Protein AF-A0A2D6JCV4-F1 (afdb_monomer_lite)

Secondary structure (DSSP, 8-state):
-BTTSS-EEEESS-EEEEEEEEEE---SS-EEEEETTEEEEEE-TTPPTT-EE-PSPEEESS-EEE--TTT---EEEEEEEESS---

Radius of gyration: 12.12 Å; chains: 1; bounding box: 27×19×36 Å

pLDDT: mean 91.62, std 7.3, range [55.72, 97.12]

Foldseek 3Di:
DFLQPQKDWPWQAKKKWFWKAFQWFKACDKKFWDLVPHGDDIRHGGDHHGDTDGDPTDIRHGTTMTGSNNPMGGDMDTDMDGPVDPD

Structure (mmCIF, N/CA/C/O backbone):
data_AF-A0A2D6JCV4-F1
#
_entry.id   AF-A0A2D6JCV4-F1
#
loop_
_atom_site.group_PDB
_atom_site.id
_atom_site.type_symbol
_atom_site.label_atom_id
_atom_site.label_alt_id
_atom_site.label_comp_id
_atom_site.label_asym_id
_atom_site.label_entity_id
_atom_site.label_seq_id
_atom_site.pdbx_PDB_ins_code
_atom_site.Cartn_x
_atom_site.Cartn_y
_atom_site.Cartn_z
_atom_site.occupancy
_atom_site.B_iso_or_equiv
_atom_site.auth_seq_id
_atom_site.auth_comp_id
_atom_site.auth_asym_id
_atom_site.auth_atom_id
_atom_site.pdbx_PDB_model_num
ATOM 1 N N . VAL A 1 1 ? 1.108 -6.683 -3.102 1.00 89.56 1 VAL A N 1
ATOM 2 C CA . VAL A 1 1 ? -0.012 -6.011 -3.789 1.00 89.56 1 VAL A CA 1
ATOM 3 C C . VAL A 1 1 ? 0.362 -5.883 -5.241 1.00 89.56 1 VAL A C 1
ATOM 5 O O . VAL A 1 1 ? 1.397 -5.281 -5.529 1.00 89.56 1 VAL A O 1
ATOM 8 N N . ASP A 1 2 ? -0.399 -6.530 -6.111 1.00 92.56 2 ASP A N 1
ATOM 9 C CA . ASP A 1 2 ? -0.319 -6.281 -7.545 1.00 92.56 2 ASP A CA 1
ATOM 10 C C . ASP A 1 2 ? -1.256 -5.113 -7.850 1.00 92.56 2 ASP A C 1
ATOM 12 O O . ASP A 1 2 ? -2.409 -5.140 -7.437 1.00 92.56 2 ASP A O 1
ATOM 16 N N . LEU A 1 3 ? -0.754 -4.053 -8.481 1.00 90.50 3 LEU A N 1
ATOM 17 C CA . LEU A 1 3 ? -1.585 -2.884 -8.779 1.00 90.50 3 LEU A CA 1
ATOM 18 C C . LEU A 1 3 ? -2.479 -3.111 -10.006 1.00 90.50 3 LEU A C 1
ATOM 20 O O . LEU A 1 3 ? -3.357 -2.306 -10.264 1.00 90.50 3 LEU A O 1
ATOM 24 N N . ALA A 1 4 ? -2.297 -4.217 -10.734 1.00 88.00 4 ALA A N 1
ATOM 25 C CA . ALA A 1 4 ? -3.256 -4.632 -11.756 1.00 88.00 4 ALA A CA 1
ATOM 26 C C . ALA A 1 4 ? -4.603 -5.106 -11.164 1.00 88.00 4 ALA A C 1
ATOM 28 O O . ALA A 1 4 ? -5.583 -5.202 -11.896 1.00 88.00 4 ALA A O 1
ATOM 29 N N . ASP A 1 5 ? -4.653 -5.399 -9.859 1.00 82.00 5 ASP A N 1
ATOM 30 C CA . ASP A 1 5 ? -5.876 -5.753 -9.141 1.00 82.00 5 ASP A CA 1
ATOM 31 C C . ASP A 1 5 ? -6.514 -4.459 -8.597 1.00 82.00 5 ASP A C 1
ATOM 33 O O . ASP A 1 5 ? -6.256 -4.076 -7.454 1.00 82.00 5 ASP A O 1
ATOM 37 N N . ASP A 1 6 ? -7.292 -3.767 -9.439 1.00 76.75 6 ASP A N 1
ATOM 38 C CA . ASP A 1 6 ? -7.908 -2.429 -9.281 1.00 76.75 6 ASP A CA 1
ATOM 39 C C . ASP A 1 6 ? -8.193 -1.912 -7.863 1.00 76.75 6 ASP A C 1
ATOM 41 O O . ASP A 1 6 ? -8.066 -0.714 -7.628 1.00 76.75 6 ASP A O 1
ATOM 45 N N . ILE A 1 7 ? -8.590 -2.774 -6.920 1.00 87.81 7 ILE A N 1
ATOM 46 C CA . ILE A 1 7 ? -8.690 -2.457 -5.492 1.00 87.81 7 ILE A CA 1
ATOM 47 C C . ILE A 1 7 ? -8.206 -3.659 -4.678 1.00 87.81 7 ILE A C 1
ATOM 49 O O . ILE A 1 7 ? -8.796 -4.738 -4.724 1.00 87.81 7 ILE A O 1
ATOM 53 N N . THR A 1 8 ? -7.193 -3.455 -3.834 1.00 93.50 8 THR A N 1
ATOM 54 C CA . THR A 1 8 ? -6.713 -4.475 -2.895 1.00 93.50 8 THR A CA 1
ATOM 55 C C . THR A 1 8 ? -6.919 -4.031 -1.447 1.00 93.50 8 THR A C 1
ATOM 57 O O . THR A 1 8 ? -6.273 -3.100 -0.962 1.00 93.50 8 THR A O 1
ATOM 60 N N . THR A 1 9 ? -7.769 -4.749 -0.707 1.00 94.94 9 THR A N 1
ATOM 61 C CA . THR A 1 9 ? -7.860 -4.600 0.756 1.00 94.94 9 THR A CA 1
ATOM 62 C C . THR A 1 9 ? -6.746 -5.404 1.421 1.00 94.94 9 THR A C 1
ATOM 64 O O . THR A 1 9 ? -6.734 -6.629 1.348 1.00 94.94 9 THR A O 1
ATOM 67 N N . ILE A 1 10 ? -5.813 -4.715 2.078 1.00 93.00 10 ILE A N 1
ATOM 68 C CA . ILE A 1 10 ? -4.689 -5.331 2.799 1.00 93.00 10 ILE A CA 1
ATOM 69 C C . ILE A 1 10 ? -5.138 -5.832 4.162 1.00 93.00 10 ILE A C 1
ATOM 71 O O . ILE A 1 10 ? -4.799 -6.939 4.573 1.00 93.00 10 ILE A O 1
ATOM 75 N N . LEU A 1 11 ? -5.898 -4.993 4.865 1.00 94.50 11 LEU A N 1
ATOM 76 C CA . LEU A 1 11 ? -6.410 -5.293 6.189 1.00 94.50 11 LEU A CA 1
ATOM 77 C C . LEU A 1 11 ? -7.788 -4.653 6.362 1.00 94.50 11 LEU A C 1
ATOM 79 O O . LEU A 1 11 ? -7.977 -3.489 6.018 1.00 94.50 11 LEU A O 1
ATOM 83 N N . ALA A 1 12 ? -8.746 -5.412 6.894 1.00 94.38 12 ALA A N 1
ATOM 84 C CA . ALA A 1 12 ? -10.122 -4.960 7.124 1.00 94.38 12 ALA A CA 1
ATOM 85 C C . ALA A 1 12 ? -10.386 -4.545 8.587 1.00 94.38 12 ALA A C 1
ATOM 87 O O . ALA A 1 12 ? -11.525 -4.588 9.049 1.00 94.38 12 ALA A O 1
ATOM 88 N N . VAL A 1 13 ? -9.323 -4.203 9.316 1.00 93.62 13 VAL A N 1
ATOM 89 C CA . VAL A 1 13 ? -9.332 -3.742 10.711 1.00 93.62 13 VAL A CA 1
ATOM 90 C C . VAL A 1 13 ? -8.367 -2.552 10.858 1.00 93.62 13 VAL A C 1
ATOM 92 O O . VAL A 1 13 ? -7.554 -2.332 9.948 1.00 93.62 13 VAL A O 1
ATOM 95 N N . PRO A 1 14 ? -8.426 -1.782 11.967 1.00 94.81 14 PRO A N 1
ATOM 96 C CA . PRO A 1 14 ? -7.515 -0.666 12.194 1.00 94.81 14 PRO A CA 1
ATOM 97 C C . PRO A 1 14 ? -6.042 -1.072 12.051 1.00 94.81 14 PRO A C 1
ATOM 99 O O . PRO A 1 14 ? -5.621 -2.128 12.526 1.00 94.81 14 PRO A O 1
ATOM 102 N N . ALA A 1 15 ? -5.247 -0.212 11.417 1.00 94.94 15 ALA A N 1
ATOM 103 C CA . ALA A 1 15 ? -3.863 -0.508 11.066 1.00 94.94 15 ALA A CA 1
ATOM 104 C C . ALA A 1 15 ? -2.949 0.704 11.254 1.00 94.94 15 ALA A C 1
ATOM 106 O O . ALA A 1 15 ? -3.360 1.856 11.105 1.00 94.94 15 ALA A O 1
ATOM 107 N N . LEU A 1 16 ? -1.668 0.444 11.499 1.00 94.62 16 LEU A N 1
ATOM 108 C CA . LEU A 1 16 ? -0.610 1.440 11.365 1.00 94.62 16 LEU A CA 1
ATOM 109 C C . LEU A 1 16 ? 0.235 1.111 10.137 1.00 94.62 16 LEU A C 1
ATOM 111 O O . LEU A 1 16 ? 0.871 0.058 10.083 1.00 94.62 16 LEU A O 1
ATOM 115 N N . LEU A 1 17 ? 0.272 2.019 9.163 1.00 94.50 17 LEU A N 1
ATOM 116 C CA . LEU A 1 17 ? 1.113 1.875 7.980 1.00 94.50 17 LEU A CA 1
ATOM 117 C C . LEU A 1 17 ? 2.530 2.391 8.266 1.00 94.50 17 LEU A C 1
ATOM 119 O O . LEU A 1 17 ? 2.710 3.541 8.670 1.00 94.50 17 LEU A O 1
ATOM 123 N N .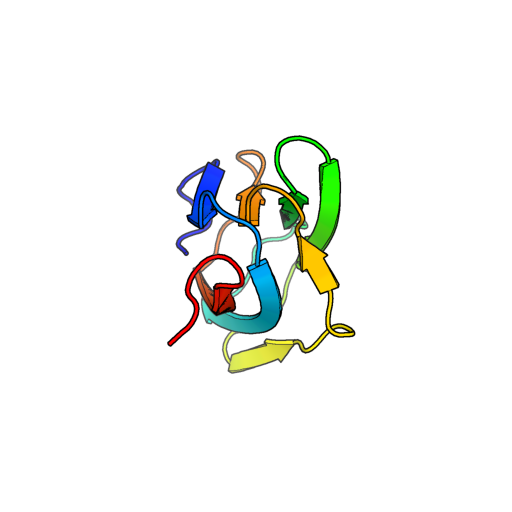 GLY A 1 18 ? 3.532 1.542 8.025 1.00 93.50 18 GLY A N 1
ATOM 124 C CA . GLY A 1 18 ? 4.959 1.851 8.175 1.00 93.50 18 GLY A CA 1
ATOM 125 C C . GLY A 1 18 ? 5.686 2.172 6.863 1.00 93.50 18 GLY A C 1
ATOM 126 O O . GLY A 1 18 ? 6.824 2.639 6.897 1.00 93.50 18 GLY A O 1
ATOM 127 N N . GLY A 1 19 ? 5.052 1.925 5.713 1.00 94.31 19 GLY A N 1
ATOM 128 C CA . GLY A 1 19 ? 5.568 2.277 4.389 1.00 94.31 19 GLY A CA 1
ATOM 129 C C . GLY A 1 19 ? 5.374 1.177 3.354 1.00 94.31 19 GLY A C 1
ATOM 130 O O . GLY A 1 19 ? 4.610 0.234 3.565 1.00 94.31 19 GLY A O 1
ATOM 131 N N . TRP A 1 20 ? 6.081 1.288 2.232 1.00 95.56 20 TRP A N 1
ATOM 132 C CA . TRP A 1 20 ? 6.027 0.310 1.147 1.00 95.56 20 TRP A CA 1
ATOM 133 C C . TRP A 1 20 ? 7.350 0.199 0.394 1.00 95.56 20 TRP A C 1
ATOM 135 O O . TRP A 1 20 ? 8.138 1.142 0.320 1.00 95.56 20 TRP A O 1
ATOM 145 N N . TYR A 1 21 ? 7.572 -0.972 -0.188 1.00 96.50 21 TYR A N 1
ATOM 146 C CA . TYR A 1 21 ? 8.693 -1.276 -1.062 1.00 96.50 21 TYR A CA 1
ATOM 147 C C . TYR A 1 21 ? 8.191 -1.585 -2.469 1.00 96.50 21 TYR A C 1
ATOM 149 O O . TYR A 1 21 ? 7.230 -2.334 -2.631 1.00 96.50 21 TYR A O 1
ATOM 157 N N . VAL A 1 22 ? 8.846 -1.024 -3.480 1.00 96.69 22 VAL A N 1
ATOM 158 C CA . VAL A 1 22 ? 8.492 -1.213 -4.889 1.00 96.69 22 VAL A CA 1
ATOM 159 C C . VAL A 1 22 ? 9.248 -2.416 -5.446 1.00 96.69 22 VAL A C 1
ATOM 161 O O . VAL A 1 22 ? 10.459 -2.362 -5.642 1.00 96.69 22 VAL A O 1
ATOM 164 N N . ASN A 1 23 ? 8.537 -3.510 -5.715 1.00 94.56 23 ASN A N 1
ATOM 165 C CA . ASN A 1 23 ? 9.099 -4.725 -6.311 1.00 94.56 23 ASN A CA 1
ATOM 166 C C . ASN A 1 23 ? 9.174 -4.635 -7.838 1.00 94.56 23 ASN A C 1
ATOM 168 O O . ASN A 1 23 ? 10.133 -5.113 -8.436 1.00 94.56 23 ASN A O 1
ATOM 172 N N . VAL A 1 24 ? 8.164 -4.029 -8.463 1.00 95.06 24 VAL A N 1
ATOM 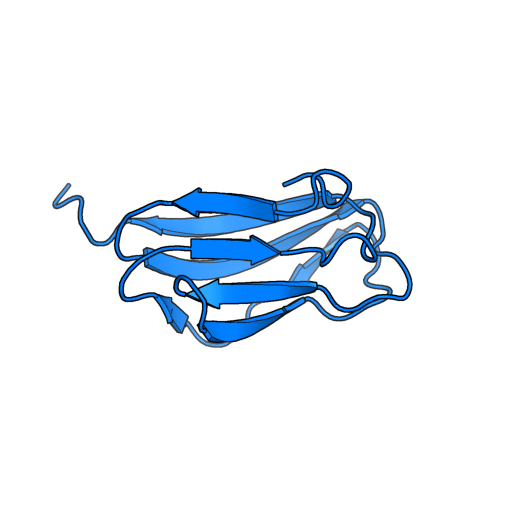173 C CA . VAL A 1 24 ? 8.090 -3.796 -9.911 1.00 95.06 24 VAL A CA 1
ATOM 174 C C . VAL A 1 24 ? 7.756 -2.330 -10.132 1.00 95.06 24 VAL A C 1
ATOM 176 O O . VAL A 1 24 ? 6.935 -1.788 -9.392 1.00 95.06 24 VAL A O 1
ATOM 179 N N . VAL A 1 25 ? 8.399 -1.717 -11.133 1.00 93.94 25 VAL A N 1
ATOM 180 C CA . VAL A 1 25 ? 8.262 -0.290 -11.455 1.00 93.94 25 VAL A CA 1
ATOM 181 C C . VAL A 1 25 ? 6.794 0.130 -11.493 1.00 93.94 25 VAL A C 1
ATOM 183 O O . VAL A 1 25 ? 5.945 -0.606 -12.003 1.00 93.94 25 VAL A O 1
ATOM 186 N N . LEU A 1 26 ? 6.506 1.307 -10.946 1.00 93.69 26 LEU A N 1
ATOM 187 C CA . LEU A 1 26 ? 5.158 1.856 -10.984 1.00 93.69 26 LEU A CA 1
ATOM 188 C C . LEU A 1 26 ? 4.906 2.573 -12.306 1.00 93.69 26 LEU A C 1
ATOM 190 O O . LEU A 1 26 ? 5.792 3.230 -12.853 1.00 93.69 26 LEU A O 1
ATOM 194 N N . SER A 1 27 ? 3.677 2.472 -12.800 1.00 92.88 27 SER A N 1
ATOM 195 C CA . SER A 1 27 ? 3.218 3.227 -13.969 1.00 92.88 27 SER A CA 1
ATOM 196 C C . SER A 1 27 ? 3.166 4.743 -13.720 1.00 92.88 27 SER A C 1
ATOM 198 O O . SER A 1 27 ? 3.465 5.234 -12.630 1.00 92.88 27 SER A O 1
ATOM 200 N N . ASN A 1 28 ? 2.726 5.496 -14.730 1.00 90.62 28 ASN A N 1
ATOM 201 C CA . ASN A 1 28 ? 2.585 6.950 -14.653 1.00 90.62 28 ASN A CA 1
ATOM 202 C C . ASN A 1 28 ? 1.367 7.444 -13.842 1.00 90.62 28 ASN A C 1
ATOM 204 O O . ASN A 1 28 ? 1.097 8.641 -13.813 1.00 90.62 28 ASN A O 1
ATOM 208 N N . HIS A 1 29 ? 0.631 6.552 -13.182 1.00 90.94 29 HIS A N 1
ATOM 209 C CA . HIS A 1 29 ? -0.509 6.921 -12.349 1.00 90.94 29 HIS A CA 1
ATOM 210 C C . HIS A 1 29 ? -0.161 6.768 -10.870 1.00 90.94 29 HIS A C 1
ATOM 212 O O . HIS A 1 29 ? 0.434 5.772 -10.451 1.00 90.94 29 HIS A O 1
ATOM 218 N N . ALA A 1 30 ? -0.514 7.782 -10.083 1.00 91.31 30 ALA A N 1
ATOM 219 C CA . ALA A 1 30 ? -0.392 7.731 -8.636 1.00 91.31 30 ALA A CA 1
ATOM 220 C C . ALA A 1 30 ? -1.497 6.833 -8.062 1.00 91.31 30 ALA A C 1
ATOM 222 O O . ALA A 1 30 ? -2.628 6.875 -8.537 1.00 91.31 30 ALA A O 1
ATOM 223 N N . CYS A 1 31 ? -1.179 6.041 -7.039 1.00 92.69 31 CYS A N 1
ATOM 224 C CA . CYS A 1 31 ? -2.115 5.079 -6.455 1.00 92.69 31 CYS A CA 1
ATOM 225 C C . CYS A 1 31 ? -2.528 5.530 -5.044 1.00 92.69 31 CYS A C 1
ATOM 227 O O . CYS A 1 31 ? -1.675 5.585 -4.150 1.00 92.69 31 CYS A O 1
ATOM 229 N N . PRO A 1 32 ? -3.793 5.912 -4.802 1.00 94.62 32 PRO A N 1
ATOM 230 C CA . PRO A 1 32 ? -4.255 6.249 -3.462 1.00 94.62 32 PRO A CA 1
ATOM 231 C C . PRO A 1 32 ? -4.186 5.058 -2.496 1.00 94.62 32 PRO A C 1
ATOM 233 O O . PRO A 1 32 ? -4.537 3.924 -2.816 1.00 94.62 32 PRO A O 1
ATOM 236 N N . ILE A 1 33 ? -3.784 5.353 -1.260 1.00 95.12 33 ILE A N 1
ATOM 237 C CA . ILE A 1 33 ? -3.906 4.447 -0.117 1.00 95.12 33 ILE A CA 1
ATOM 238 C C . ILE A 1 33 ? -5.011 4.998 0.781 1.00 95.12 33 ILE A C 1
ATOM 240 O O . ILE A 1 33 ? -4.930 6.140 1.259 1.00 95.12 33 ILE A O 1
ATOM 244 N N . LYS A 1 34 ? -6.057 4.198 0.987 1.00 96.19 34 LYS A N 1
ATOM 245 C CA . LYS A 1 34 ? -7.324 4.627 1.582 1.00 96.19 34 LYS A CA 1
ATOM 246 C C . LYS A 1 34 ? -7.606 3.940 2.918 1.00 96.19 34 LYS A C 1
ATOM 248 O O . LYS A 1 34 ? -7.254 2.778 3.124 1.00 96.19 34 LYS A O 1
ATOM 253 N N . ASP A 1 35 ? -8.235 4.703 3.805 1.00 95.69 35 ASP A N 1
ATOM 254 C CA . ASP A 1 35 ? -8.943 4.252 4.999 1.00 95.69 35 ASP A CA 1
ATOM 255 C C . ASP A 1 35 ? -10.428 4.174 4.659 1.00 95.69 35 ASP A C 1
ATOM 257 O O . ASP A 1 35 ? -11.107 5.202 4.574 1.00 95.69 35 ASP A O 1
ATOM 261 N N . ASP A 1 36 ? -10.883 2.961 4.348 1.00 93.31 36 ASP A N 1
ATOM 262 C CA . ASP A 1 36 ? -12.168 2.708 3.690 1.00 93.31 36 ASP A CA 1
ATOM 263 C C . ASP A 1 36 ? -12.312 3.569 2.419 1.00 93.31 36 ASP A C 1
ATOM 265 O O . ASP A 1 36 ? -11.540 3.400 1.474 1.00 93.31 36 ASP A O 1
ATOM 269 N N . THR A 1 37 ? -13.236 4.528 2.376 1.00 93.19 37 THR A N 1
ATOM 270 C CA . THR A 1 37 ? -13.403 5.422 1.217 1.00 93.19 37 THR A CA 1
ATOM 271 C C . THR A 1 37 ? -12.490 6.652 1.239 1.00 93.19 37 THR A C 1
ATOM 273 O O . THR A 1 37 ? -12.422 7.383 0.250 1.00 93.19 37 THR A O 1
ATOM 276 N N . THR A 1 38 ? -11.794 6.924 2.348 1.00 95.25 38 THR A N 1
ATOM 277 C CA . THR A 1 38 ? -11.027 8.164 2.542 1.00 95.25 38 THR A CA 1
ATOM 278 C C . THR A 1 38 ? -9.567 7.973 2.158 1.00 95.25 38 THR A C 1
ATOM 280 O O . THR A 1 38 ? -8.844 7.224 2.807 1.00 95.25 38 THR A O 1
ATOM 283 N N . GLN A 1 39 ? -9.075 8.704 1.160 1.00 95.25 39 GLN A N 1
ATOM 284 C CA . GLN A 1 39 ? -7.645 8.714 0.848 1.00 95.25 39 GLN A CA 1
ATOM 285 C C . GLN A 1 39 ? -6.835 9.341 1.994 1.00 95.25 39 GLN A C 1
ATOM 287 O O . GLN A 1 39 ? -7.085 10.475 2.397 1.00 95.25 39 GLN A O 1
ATOM 292 N N . LYS A 1 40 ? -5.841 8.604 2.501 1.00 95.00 40 LYS A N 1
ATOM 293 C CA . LYS A 1 40 ? -4.922 9.063 3.558 1.00 95.00 40 LYS A CA 1
ATOM 294 C C . LYS A 1 40 ? -3.537 9.373 3.016 1.00 95.00 40 LYS A C 1
ATOM 296 O O . LYS A 1 40 ? -2.903 10.332 3.443 1.00 95.00 40 LYS A O 1
ATOM 301 N N . LEU A 1 41 ? -3.062 8.541 2.095 1.00 95.31 41 LEU A N 1
ATOM 302 C CA . LEU A 1 41 ? -1.739 8.648 1.495 1.00 95.31 41 LEU A CA 1
ATOM 303 C C . LEU A 1 41 ? -1.828 8.389 -0.002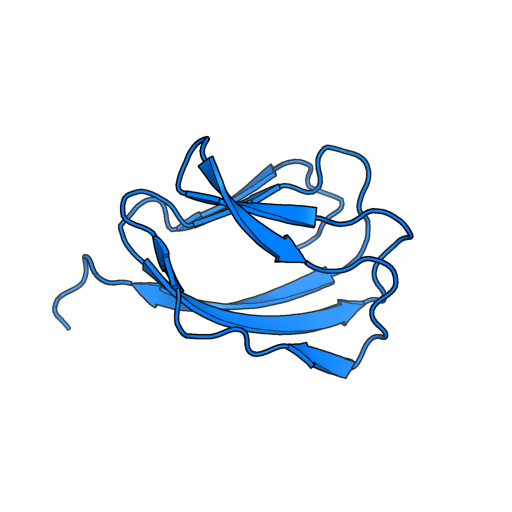 1.00 95.31 41 LEU A C 1
ATOM 305 O O . LEU A 1 41 ? -2.853 7.951 -0.525 1.00 95.31 41 LEU A O 1
ATOM 309 N N . VAL A 1 42 ? -0.736 8.680 -0.695 1.00 94.19 42 VAL A N 1
ATOM 310 C CA . VAL A 1 42 ? -0.603 8.413 -2.119 1.00 94.19 42 VAL A CA 1
ATOM 311 C C . VAL A 1 42 ? 0.731 7.732 -2.372 1.00 94.19 42 VAL A C 1
ATOM 313 O O . VAL A 1 42 ? 1.767 8.164 -1.866 1.00 94.19 42 VAL A O 1
ATOM 316 N N . LEU A 1 43 ? 0.688 6.653 -3.142 1.00 92.62 43 LEU A N 1
ATOM 317 C CA . LEU A 1 43 ? 1.843 6.041 -3.768 1.00 92.62 43 LEU A CA 1
ATOM 318 C C . LEU A 1 43 ? 2.214 6.912 -4.984 1.00 92.62 43 LEU A C 1
ATOM 320 O O . LEU A 1 43 ? 1.405 7.017 -5.912 1.00 92.62 43 LEU A O 1
ATOM 324 N N . PRO A 1 44 ? 3.386 7.567 -5.002 1.00 92.50 44 PRO A N 1
ATOM 325 C CA . PRO A 1 44 ? 3.800 8.370 -6.146 1.00 92.50 44 PRO A CA 1
ATOM 326 C C . PRO A 1 44 ? 3.896 7.533 -7.424 1.00 92.50 44 PRO A C 1
ATOM 328 O O . PRO A 1 44 ? 4.281 6.365 -7.380 1.00 92.50 44 PRO A O 1
ATOM 331 N N . ALA A 1 45 ? 3.589 8.150 -8.562 1.00 93.06 45 ALA A N 1
ATOM 332 C CA . ALA A 1 45 ? 3.802 7.541 -9.869 1.00 93.06 45 ALA A CA 1
ATOM 333 C C . ALA A 1 45 ? 5.300 7.309 -10.150 1.00 93.06 45 ALA A C 1
ATOM 335 O O . ALA A 1 45 ? 6.166 7.945 -9.546 1.00 93.06 45 ALA A O 1
ATOM 336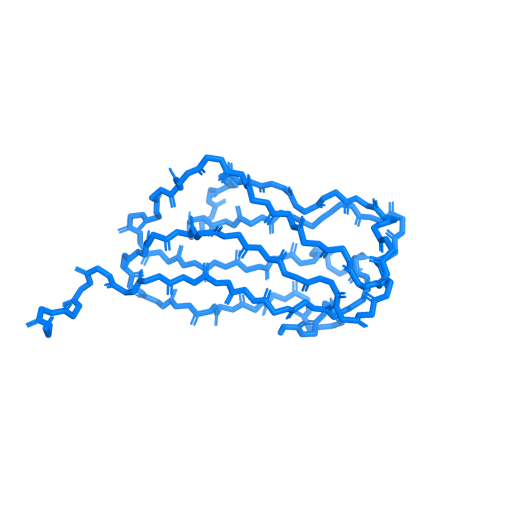 N N . GLN A 1 46 ? 5.597 6.424 -11.104 1.00 93.69 46 GLN A N 1
ATOM 337 C CA . GLN A 1 46 ? 6.929 6.229 -11.697 1.00 93.69 46 GLN A CA 1
ATOM 338 C C . GLN A 1 46 ? 8.058 5.863 -10.717 1.00 93.69 46 GLN A C 1
ATOM 340 O O . GLN A 1 46 ? 9.236 6.064 -11.016 1.00 93.69 46 GLN A O 1
ATOM 345 N N . LEU A 1 47 ? 7.741 5.300 -9.547 1.00 94.81 47 LEU A N 1
ATOM 346 C CA . LEU A 1 47 ? 8.788 4.836 -8.639 1.00 94.81 47 LEU A CA 1
ATOM 347 C C . LEU A 1 47 ? 9.534 3.635 -9.227 1.00 94.81 47 LEU A C 1
ATOM 349 O O . LEU A 1 47 ? 8.933 2.659 -9.687 1.00 94.81 47 LEU A O 1
ATOM 353 N N . ALA A 1 48 ? 10.862 3.705 -9.150 1.00 96.00 48 ALA A N 1
ATOM 354 C CA . ALA A 1 48 ? 11.750 2.639 -9.578 1.00 96.00 48 ALA A CA 1
ATOM 355 C C . ALA A 1 48 ? 11.584 1.385 -8.706 1.00 96.00 48 ALA A C 1
ATOM 357 O O . ALA A 1 48 ? 11.409 1.481 -7.486 1.00 96.00 48 ALA A O 1
ATOM 358 N N . ALA A 1 49 ? 11.713 0.205 -9.316 1.00 96.56 49 ALA A N 1
ATOM 359 C CA . ALA A 1 49 ? 11.890 -1.035 -8.566 1.00 96.56 49 ALA A CA 1
ATOM 360 C C . ALA A 1 49 ? 13.110 -0.922 -7.635 1.00 96.56 49 ALA A C 1
ATOM 362 O O . ALA A 1 49 ? 14.131 -0.341 -7.999 1.00 96.56 49 ALA A O 1
ATOM 363 N N . GLY A 1 50 ? 12.994 -1.454 -6.422 1.00 96.38 50 GLY A N 1
ATOM 364 C CA . GLY A 1 50 ? 14.005 -1.308 -5.378 1.00 96.38 50 GLY A CA 1
ATOM 365 C C . GLY A 1 50 ? 13.792 -0.120 -4.437 1.00 96.38 50 GLY A C 1
ATOM 366 O O . GLY A 1 50 ? 14.506 -0.001 -3.442 1.00 96.38 50 GLY A O 1
ATOM 367 N N . THR A 1 51 ? 12.809 0.743 -4.707 1.00 97.12 51 THR A N 1
ATOM 368 C CA . THR A 1 51 ? 12.555 1.937 -3.891 1.00 97.12 51 THR A CA 1
ATOM 369 C C . THR A 1 51 ? 11.793 1.590 -2.614 1.00 97.12 51 THR A C 1
ATOM 371 O O . THR A 1 51 ? 10.726 0.979 -2.664 1.00 97.12 51 THR A O 1
ATOM 374 N N . LEU A 1 52 ? 12.309 2.034 -1.466 1.00 96.31 52 LEU A N 1
ATOM 375 C CA . LEU A 1 52 ? 11.626 1.979 -0.173 1.00 96.31 52 LEU A CA 1
ATOM 376 C C . LEU A 1 52 ? 11.108 3.370 0.191 1.00 96.31 52 LEU A C 1
ATOM 378 O O . LEU A 1 52 ? 11.897 4.299 0.349 1.00 96.31 52 LEU A O 1
ATOM 382 N N . VAL A 1 53 ? 9.797 3.505 0.376 1.00 95.00 53 VAL A N 1
ATOM 383 C CA . VAL A 1 53 ? 9.170 4.758 0.806 1.00 95.00 53 VAL A CA 1
ATOM 384 C C . VAL A 1 53 ? 8.617 4.588 2.214 1.00 95.00 53 VAL A C 1
ATOM 386 O O . VAL A 1 53 ? 7.876 3.647 2.501 1.00 95.00 53 VAL A O 1
ATOM 389 N N . LYS A 1 54 ? 8.988 5.516 3.097 1.00 94.44 54 LYS A N 1
ATOM 390 C CA . LYS A 1 54 ? 8.566 5.551 4.500 1.00 94.44 54 LYS A CA 1
ATOM 391 C C . LYS A 1 54 ? 7.917 6.902 4.803 1.00 94.44 54 LYS A C 1
ATOM 393 O O . LYS A 1 54 ? 8.622 7.818 5.228 1.00 94.44 54 LYS A O 1
ATOM 398 N N . PRO A 1 55 ? 6.608 7.066 4.545 1.00 90.88 55 PRO A N 1
ATOM 399 C CA . PRO A 1 55 ? 5.895 8.235 5.041 1.00 90.88 55 PRO A CA 1
ATOM 400 C C . PRO A 1 55 ? 5.881 8.230 6.580 1.00 90.88 55 PRO A C 1
ATOM 402 O O . PRO A 1 55 ? 6.159 7.194 7.197 1.00 90.88 55 PRO A O 1
ATOM 405 N N . PRO A 1 56 ? 5.533 9.360 7.219 1.00 90.88 56 PRO A N 1
ATOM 406 C CA . PRO A 1 56 ? 5.253 9.374 8.647 1.00 90.88 56 PRO A CA 1
ATOM 407 C C . PRO A 1 56 ? 4.253 8.265 9.013 1.00 90.88 56 PRO A C 1
ATOM 409 O O . PRO A 1 56 ? 3.313 8.032 8.240 1.00 90.88 56 PRO A O 1
ATOM 412 N N . PRO A 1 57 ? 4.428 7.585 10.163 1.00 87.12 57 PRO A N 1
ATOM 413 C CA . PRO A 1 57 ? 3.504 6.549 10.605 1.00 87.12 57 PRO A CA 1
ATOM 414 C C . PRO A 1 57 ? 2.070 7.065 10.552 1.00 87.12 57 PRO A C 1
ATOM 416 O O . PRO A 1 57 ? 1.724 8.042 11.214 1.00 87.12 57 PRO A O 1
ATOM 419 N N . THR A 1 58 ? 1.255 6.430 9.717 1.00 93.75 58 THR A N 1
ATOM 420 C CA . THR A 1 58 ? -0.108 6.885 9.447 1.00 93.75 58 THR A CA 1
ATOM 421 C C . THR A 1 58 ? -1.077 5.828 9.930 1.00 93.75 58 THR A C 1
ATOM 423 O O . THR A 1 58 ? -0.974 4.657 9.556 1.00 93.75 58 THR A O 1
ATOM 426 N N . ARG A 1 59 ? -1.996 6.246 10.797 1.00 94.25 59 ARG A N 1
ATOM 427 C CA . ARG A 1 59 ? -3.033 5.388 11.356 1.00 94.25 59 ARG A CA 1
ATOM 428 C C . ARG A 1 59 ? -4.245 5.351 10.425 1.00 94.25 59 ARG A C 1
ATOM 430 O O . ARG A 1 59 ? -4.704 6.391 9.953 1.00 94.25 59 ARG A O 1
ATOM 437 N N . PHE A 1 60 ? -4.731 4.143 10.186 1.00 95.00 60 PHE A N 1
ATOM 438 C CA . PHE A 1 60 ? -5.960 3.825 9.472 1.00 95.00 60 PHE A CA 1
ATOM 439 C C . PHE A 1 60 ? -6.943 3.296 10.515 1.00 95.00 60 PHE A C 1
ATOM 441 O O . PHE A 1 60 ? -6.632 2.339 11.224 1.00 95.00 60 PHE A O 1
ATOM 448 N N . GLU A 1 61 ? -8.085 3.957 10.665 1.00 94.25 61 GLU A N 1
ATOM 449 C CA . GLU A 1 61 ? -9.036 3.682 11.746 1.00 94.25 61 GLU A CA 1
ATOM 450 C C . GLU A 1 61 ? -10.009 2.555 11.406 1.00 94.25 61 GLU A C 1
ATOM 452 O O . GLU A 1 61 ? -10.669 2.044 12.304 1.00 94.25 61 GLU A O 1
ATOM 457 N N . THR A 1 62 ? -10.125 2.166 10.133 1.00 94.31 62 THR A N 1
ATOM 458 C CA . THR A 1 62 ? -11.096 1.150 9.710 1.00 94.31 62 THR A CA 1
ATOM 459 C C . THR A 1 62 ? -10.477 0.055 8.855 1.00 94.31 62 THR A C 1
ATOM 461 O O . THR A 1 62 ? -10.562 -1.116 9.220 1.00 94.31 62 THR A O 1
ATOM 464 N N . LYS A 1 63 ? -9.851 0.407 7.728 1.00 93.81 63 LYS A N 1
ATOM 465 C CA . LYS A 1 63 ? -9.277 -0.543 6.767 1.00 93.81 63 LYS A CA 1
ATOM 466 C C . LYS A 1 63 ? -8.020 0.042 6.145 1.00 93.81 63 LYS A C 1
ATOM 468 O O . LYS A 1 63 ? -7.905 1.250 6.009 1.00 93.81 63 LYS A O 1
ATOM 473 N N . LEU A 1 64 ? -7.110 -0.811 5.696 1.00 95.31 64 LEU A N 1
ATOM 474 C CA . LEU A 1 64 ? -5.977 -0.424 4.862 1.00 95.31 64 LEU A CA 1
ATOM 475 C C . LEU A 1 64 ? -6.211 -0.937 3.443 1.00 95.31 64 LEU A C 1
ATOM 477 O O . LEU A 1 64 ? -6.171 -2.146 3.205 1.00 95.31 64 LEU A O 1
ATOM 481 N N . ILE A 1 65 ? -6.443 -0.018 2.510 1.00 96.31 65 ILE A N 1
ATOM 482 C CA . ILE A 1 65 ? -6.743 -0.327 1.110 1.00 96.31 65 ILE A CA 1
ATOM 483 C C . ILE A 1 65 ? -5.704 0.340 0.210 1.00 96.31 65 ILE A C 1
ATOM 485 O O . ILE A 1 65 ? -5.368 1.509 0.398 1.00 96.31 65 ILE A O 1
ATOM 489 N N . VAL A 1 66 ? -5.205 -0.405 -0.774 1.00 94.81 66 VAL A N 1
ATOM 490 C CA . VAL A 1 66 ? -4.423 0.122 -1.898 1.00 94.81 66 VAL A CA 1
ATOM 491 C C . VAL A 1 66 ? -5.332 0.103 -3.118 1.00 94.81 66 VAL A C 1
ATOM 493 O O . VAL A 1 66 ? -5.828 -0.959 -3.489 1.00 94.81 66 VAL A O 1
ATOM 496 N N . ASP A 1 67 ? -5.575 1.270 -3.704 1.00 93.56 67 ASP A N 1
ATOM 497 C CA . ASP A 1 67 ? -6.558 1.455 -4.769 1.00 93.56 67 ASP A CA 1
ATOM 498 C C . ASP A 1 67 ? -5.875 2.050 -6.013 1.00 93.56 67 ASP A C 1
ATOM 500 O O . ASP A 1 67 ? -5.624 3.252 -6.072 1.00 93.56 67 ASP A O 1
ATOM 504 N N . PRO A 1 68 ? -5.450 1.207 -6.964 1.00 88.31 68 PRO A N 1
ATOM 505 C CA . PRO A 1 68 ? -4.918 1.623 -8.262 1.00 88.31 68 PRO A CA 1
ATOM 506 C C . PRO A 1 68 ? -5.848 2.465 -9.147 1.00 88.31 68 PRO A C 1
ATOM 508 O O . PRO A 1 68 ? -5.357 2.999 -10.146 1.00 88.31 68 PRO A O 1
ATOM 511 N N . ASP A 1 69 ? -7.147 2.540 -8.830 1.00 84.00 69 ASP A N 1
ATOM 512 C CA . ASP A 1 69 ? -8.195 3.194 -9.628 1.00 84.00 69 ASP A CA 1
ATOM 513 C C . ASP A 1 69 ? -8.165 2.778 -11.114 1.00 84.00 69 ASP A C 1
ATOM 515 O O . ASP A 1 69 ? -8.311 3.599 -12.019 1.00 84.00 69 ASP A O 1
ATOM 519 N N . ASN A 1 70 ? -7.875 1.494 -11.373 1.00 79.56 70 ASN A N 1
ATOM 520 C CA . ASN A 1 70 ? -7.731 0.897 -12.711 1.00 79.56 70 ASN A CA 1
ATOM 521 C C . ASN A 1 70 ? -6.770 1.643 -13.661 1.00 79.56 70 ASN A C 1
ATOM 523 O O . ASN A 1 70 ? -6.898 1.612 -14.887 1.00 79.56 70 ASN A O 1
ATOM 527 N N . ALA A 1 71 ? -5.796 2.357 -13.096 1.00 83.94 71 ALA A N 1
ATOM 528 C CA . ALA A 1 71 ? -4.847 3.160 -13.857 1.00 83.94 71 ALA A CA 1
ATOM 529 C C . ALA A 1 71 ? -3.397 2.824 -13.500 1.00 83.94 71 ALA A C 1
ATOM 531 O O . ALA A 1 71 ? -2.520 2.819 -14.374 1.00 83.94 71 ALA A O 1
ATOM 532 N N . ALA A 1 72 ? -3.116 2.546 -12.223 1.00 88.62 72 ALA A N 1
ATOM 533 C CA . ALA A 1 72 ? -1.764 2.247 -11.781 1.00 88.62 72 ALA A CA 1
ATOM 534 C C . ALA A 1 72 ? -1.386 0.776 -12.021 1.00 88.62 72 ALA A C 1
ATOM 536 O O . ALA A 1 72 ? -2.071 -0.120 -11.562 1.00 88.62 72 ALA A O 1
ATOM 537 N N . THR A 1 73 ? -0.244 0.503 -12.656 1.00 92.62 73 THR A N 1
ATOM 538 C CA . THR A 1 73 ? 0.351 -0.849 -12.703 1.00 92.62 73 THR A CA 1
ATOM 539 C C . THR A 1 73 ? 1.658 -0.900 -11.917 1.00 92.62 73 THR A C 1
ATOM 541 O O . THR A 1 73 ? 2.314 0.127 -11.722 1.00 92.62 73 THR A O 1
ATOM 544 N N . GLY A 1 74 ? 2.069 -2.096 -11.493 1.00 92.88 74 GLY A N 1
ATOM 545 C CA . GLY A 1 74 ? 3.296 -2.325 -10.726 1.00 92.88 74 GLY A CA 1
ATOM 546 C C . GLY A 1 74 ? 3.066 -3.293 -9.571 1.00 92.88 74 GLY A C 1
ATOM 547 O O . GLY A 1 74 ? 1.971 -3.824 -9.406 1.00 92.88 74 GLY A O 1
ATOM 548 N N . LYS A 1 75 ? 4.097 -3.537 -8.758 1.00 95.19 75 LYS A N 1
ATOM 549 C CA . LYS A 1 75 ? 3.986 -4.418 -7.584 1.00 95.19 75 LYS A CA 1
ATOM 550 C C . LYS A 1 75 ? 4.680 -3.808 -6.389 1.00 95.19 75 LYS A C 1
ATOM 552 O O . LYS A 1 75 ? 5.833 -3.389 -6.495 1.00 95.19 75 LYS A O 1
ATOM 557 N N . ILE A 1 76 ? 4.000 -3.834 -5.248 1.00 95.19 76 ILE A N 1
ATOM 558 C CA . ILE A 1 76 ? 4.547 -3.360 -3.977 1.00 95.19 76 ILE A CA 1
ATOM 559 C C . ILE A 1 76 ? 4.376 -4.373 -2.848 1.00 95.19 76 ILE A C 1
ATOM 561 O O . ILE A 1 76 ? 3.405 -5.140 -2.807 1.00 95.19 76 ILE A O 1
ATOM 565 N N . ALA A 1 77 ? 5.286 -4.308 -1.883 1.00 95.75 77 ALA A N 1
ATOM 566 C CA . ALA A 1 77 ? 5.128 -4.873 -0.552 1.00 95.75 77 ALA A CA 1
ATOM 567 C C . ALA A 1 77 ? 4.784 -3.747 0.430 1.00 95.75 77 ALA A C 1
ATOM 569 O O . ALA A 1 77 ? 5.454 -2.717 0.451 1.00 95.75 77 ALA A O 1
ATOM 570 N N . VAL A 1 78 ? 3.740 -3.936 1.236 1.00 94.31 78 VAL A N 1
ATOM 571 C CA . VAL A 1 78 ? 3.261 -2.945 2.209 1.00 94.31 78 VAL A CA 1
ATOM 572 C C . VAL A 1 78 ? 3.668 -3.397 3.607 1.00 94.31 78 VAL A C 1
ATOM 574 O O . VAL A 1 78 ? 3.422 -4.543 3.976 1.00 94.31 78 VAL A O 1
ATOM 577 N N . PHE A 1 79 ? 4.277 -2.506 4.387 1.00 94.06 79 PHE A N 1
ATOM 578 C CA . PHE A 1 79 ? 4.649 -2.765 5.777 1.00 94.06 79 PHE A CA 1
ATOM 579 C C . PHE A 1 79 ? 3.603 -2.145 6.691 1.00 94.06 79 PHE A C 1
ATOM 581 O O . PHE A 1 79 ? 3.439 -0.925 6.706 1.00 94.06 79 PHE A O 1
ATOM 588 N N . TYR A 1 80 ? 2.909 -2.967 7.468 1.00 93.88 80 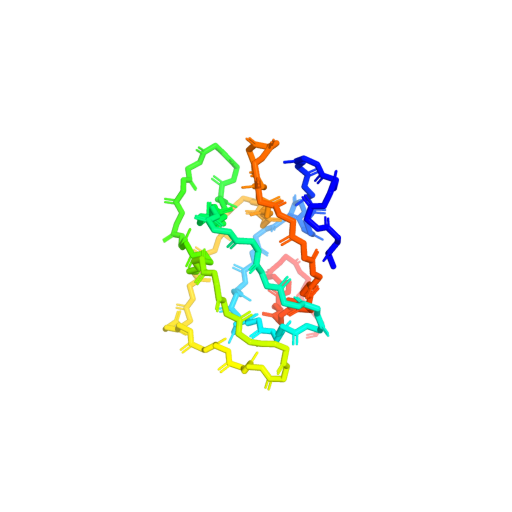TYR A N 1
ATOM 589 C CA . TYR A 1 80 ? 1.863 -2.509 8.373 1.00 93.88 80 TYR A CA 1
ATOM 590 C C . TYR A 1 80 ? 1.862 -3.313 9.671 1.00 93.88 80 TYR A C 1
ATOM 592 O O . TYR A 1 80 ? 2.422 -4.407 9.746 1.00 93.88 80 TYR A O 1
ATOM 600 N N . ARG A 1 81 ? 1.228 -2.747 10.696 1.00 93.31 81 ARG A N 1
ATOM 601 C CA . ARG A 1 81 ? 0.896 -3.425 11.948 1.00 93.31 81 ARG A CA 1
ATOM 602 C C . ARG A 1 81 ? -0.618 -3.414 12.122 1.00 93.31 81 ARG A C 1
ATOM 604 O O . ARG A 1 81 ? -1.231 -2.357 11.983 1.00 93.31 81 ARG A O 1
ATOM 611 N N . ASP A 1 82 ? -1.186 -4.574 12.424 1.00 92.81 82 ASP A N 1
ATOM 612 C CA . ASP A 1 82 ? -2.574 -4.705 12.873 1.00 92.81 82 ASP A CA 1
ATOM 613 C C . ASP A 1 82 ? -2.713 -4.092 14.277 1.00 92.81 82 ASP A C 1
ATOM 615 O O . ASP A 1 82 ? -1.879 -4.349 15.143 1.00 92.81 82 ASP A O 1
ATOM 619 N N . LEU A 1 83 ? -3.714 -3.235 14.488 1.00 90.50 83 LEU A N 1
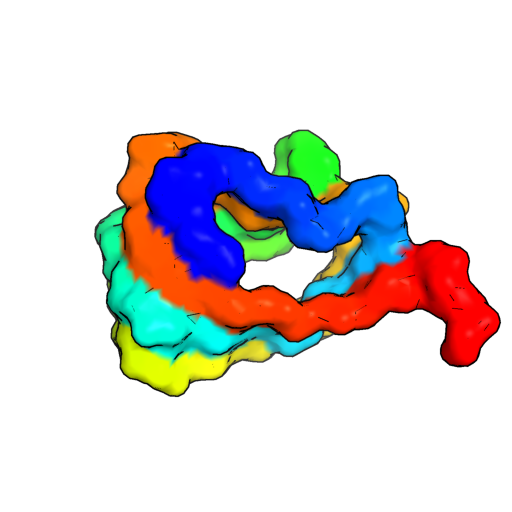ATOM 620 C CA . LEU A 1 83 ? -3.993 -2.612 15.787 1.00 90.50 83 LEU A CA 1
ATOM 621 C C . LEU A 1 83 ? -5.191 -3.239 16.512 1.00 90.50 83 LEU A C 1
ATOM 623 O O . LEU A 1 83 ? -5.452 -2.886 17.659 1.00 90.50 83 LEU A O 1
ATOM 627 N N . ALA A 1 84 ? -5.935 -4.131 15.858 1.00 81.56 84 ALA A N 1
ATOM 628 C CA . ALA A 1 84 ? -7.018 -4.885 16.481 1.00 81.56 84 ALA A CA 1
ATOM 629 C C . ALA A 1 84 ? -6.515 -6.147 17.195 1.00 81.56 84 ALA A C 1
ATOM 631 O O . ALA A 1 84 ? -7.207 -6.680 18.064 1.00 81.56 84 ALA A O 1
ATOM 632 N N . ARG A 1 85 ? -5.322 -6.633 16.837 1.00 64.31 85 ARG A N 1
ATOM 633 C CA . ARG A 1 85 ? -4.702 -7.796 17.472 1.00 64.31 85 ARG A CA 1
ATOM 634 C C . ARG A 1 85 ? -3.806 -7.346 18.635 1.00 64.31 85 ARG A C 1
ATOM 636 O O . ARG A 1 85 ? -2.859 -6.592 18.445 1.00 64.31 85 ARG A O 1
ATOM 643 N N . ASN A 1 86 ? -4.175 -7.764 19.848 1.00 56.69 86 ASN A N 1
ATOM 644 C CA . ASN A 1 86 ? -3.440 -7.518 21.097 1.00 56.69 86 ASN A CA 1
ATOM 645 C C . ASN A 1 86 ? -2.458 -8.669 21.395 1.00 56.69 86 ASN A C 1
ATOM 647 O O . ASN A 1 86 ? -2.570 -9.303 22.446 1.00 56.69 86 ASN A O 1
ATOM 651 N N . ASP A 1 87 ? -1.571 -9.006 20.463 1.00 55.72 87 ASP A N 1
ATOM 652 C CA . ASP A 1 87 ? -0.496 -9.986 20.683 1.00 55.72 87 ASP A CA 1
ATOM 653 C C . ASP A 1 87 ? 0.765 -9.383 21.324 1.00 55.72 87 ASP A C 1
ATOM 655 O O . ASP A 1 87 ? 1.180 -8.263 20.942 1.00 55.72 87 ASP A O 1
#

Sequence (87 aa):
VDLADDITTILAVPALLGGWYVNVVLSNHACPIKDDTTQKLVLPAQLAAGTLVKPPPTRFETKLIVDPDNAATGKIAVFYRDLARND